Protein AF-A0A7W7Q892-F1 (afdb_monomer_lite)

Structure (mmCIF, N/CA/C/O backbone):
data_AF-A0A7W7Q892-F1
#
_entry.id   AF-A0A7W7Q892-F1
#
loop_
_atom_site.group_PDB
_atom_site.id
_atom_site.type_symbol
_atom_site.label_atom_id
_atom_site.label_alt_id
_atom_site.label_comp_id
_atom_site.label_asym_id
_atom_site.label_entity_id
_atom_site.label_seq_id
_atom_site.pdbx_PDB_ins_code
_atom_site.Cartn_x
_atom_site.Cartn_y
_atom_site.Cartn_z
_atom_site.occupancy
_atom_site.B_iso_or_equiv
_atom_site.auth_seq_id
_atom_site.auth_comp_id
_atom_site.auth_asym_id
_atom_site.auth_atom_id
_atom_site.pdbx_PDB_model_num
ATOM 1 N N . MET A 1 1 ? 15.553 15.406 4.517 1.00 30.88 1 MET A N 1
ATOM 2 C CA . MET A 1 1 ? 14.719 14.789 3.461 1.00 30.88 1 MET A CA 1
ATOM 3 C C . MET A 1 1 ? 14.494 13.340 3.852 1.00 30.88 1 MET A C 1
ATOM 5 O O . MET A 1 1 ? 15.492 12.642 3.990 1.00 30.88 1 MET A O 1
ATOM 9 N N . PRO A 1 2 ? 13.256 12.892 4.115 1.00 36.22 2 PRO A N 1
ATOM 10 C CA . PRO A 1 2 ? 13.011 11.474 4.342 1.00 36.22 2 PRO A CA 1
ATOM 11 C C . PRO A 1 2 ? 13.307 10.698 3.046 1.00 36.22 2 PRO A C 1
ATOM 13 O O . PRO A 1 2 ? 13.111 11.247 1.955 1.00 36.22 2 PRO A O 1
ATOM 16 N N . PRO A 1 3 ? 13.807 9.456 3.134 1.00 41.94 3 PRO A N 1
ATOM 17 C CA . PRO A 1 3 ? 14.044 8.632 1.959 1.00 41.94 3 PRO A CA 1
ATOM 18 C C . PRO A 1 3 ? 12.700 8.375 1.275 1.00 41.94 3 PRO A C 1
ATOM 20 O O . PRO A 1 3 ? 11.791 7.793 1.866 1.00 41.94 3 PRO A O 1
ATOM 23 N N . ARG A 1 4 ? 12.551 8.849 0.035 1.00 47.12 4 ARG A N 1
ATOM 24 C CA . ARG A 1 4 ? 11.367 8.568 -0.779 1.00 47.12 4 ARG A CA 1
ATOM 25 C C . ARG A 1 4 ? 11.420 7.092 -1.168 1.00 47.12 4 ARG A C 1
ATOM 27 O O . ARG A 1 4 ? 12.084 6.729 -2.131 1.00 47.12 4 ARG A O 1
ATOM 34 N N . SER A 1 5 ? 10.777 6.230 -0.385 1.00 54.66 5 SER A N 1
ATOM 35 C CA . SER A 1 5 ? 10.542 4.844 -0.782 1.00 54.66 5 SER A CA 1
ATOM 36 C C . SER A 1 5 ? 9.374 4.819 -1.763 1.00 54.66 5 SER A C 1
ATOM 38 O O . SER A 1 5 ? 8.227 4.575 -1.378 1.00 54.66 5 SER A O 1
ATOM 40 N N . TRP A 1 6 ? 9.659 5.155 -3.017 1.00 49.00 6 TRP A N 1
ATOM 41 C CA . TRP A 1 6 ? 8.714 4.966 -4.109 1.00 49.00 6 TRP A CA 1
ATOM 42 C C . TRP A 1 6 ? 8.278 3.485 -4.136 1.00 49.00 6 TRP A C 1
ATOM 44 O O . TRP A 1 6 ? 9.041 2.603 -3.743 1.00 49.00 6 TRP A O 1
ATOM 54 N N . GLY A 1 7 ? 6.999 3.226 -4.418 1.00 59.31 7 GLY A N 1
ATOM 55 C CA . GLY A 1 7 ? 6.427 1.870 -4.418 1.00 59.31 7 GLY A CA 1
ATOM 56 C C . GLY A 1 7 ? 5.951 1.308 -3.067 1.00 59.31 7 GLY A C 1
ATOM 57 O O . GLY A 1 7 ? 5.389 0.215 -3.041 1.00 59.31 7 GLY A O 1
ATOM 58 N N . LYS A 1 8 ? 6.108 2.025 -1.944 1.00 77.81 8 LYS A N 1
ATOM 59 C CA . LYS A 1 8 ? 5.508 1.624 -0.653 1.00 77.81 8 LYS A CA 1
ATOM 60 C C . LYS A 1 8 ? 4.249 2.430 -0.345 1.00 77.81 8 LYS A C 1
ATOM 62 O O . LYS A 1 8 ? 4.223 3.647 -0.541 1.00 77.81 8 LYS A O 1
ATOM 67 N N . LEU A 1 9 ? 3.228 1.749 0.172 1.00 86.38 9 LEU A N 1
ATOM 68 C CA . LEU A 1 9 ? 2.030 2.389 0.715 1.00 86.38 9 LEU A CA 1
ATOM 69 C C . LEU A 1 9 ? 2.349 3.054 2.059 1.00 86.38 9 LEU A C 1
ATOM 71 O O . LEU A 1 9 ? 3.050 2.465 2.891 1.00 86.38 9 LEU A O 1
ATOM 75 N N . THR A 1 10 ? 1.856 4.274 2.251 1.00 89.25 10 THR A N 1
ATOM 76 C CA . THR A 1 10 ? 1.958 4.994 3.528 1.00 89.25 10 THR A CA 1
ATOM 77 C C . THR A 1 10 ? 0.873 4.523 4.496 1.00 89.25 10 THR A C 1
ATOM 79 O O . THR A 1 10 ? -0.088 3.871 4.092 1.00 89.25 10 THR A O 1
ATOM 82 N N . ASP A 1 11 ? 1.015 4.841 5.786 1.00 89.06 11 ASP A N 1
ATOM 83 C CA . ASP A 1 11 ? -0.064 4.567 6.745 1.00 89.06 11 ASP A CA 1
ATOM 84 C C . ASP A 1 11 ? -1.319 5.362 6.426 1.00 89.06 11 ASP A C 1
ATOM 86 O O . ASP A 1 11 ? -2.406 4.818 6.535 1.00 89.06 11 ASP A O 1
ATOM 90 N N . ASP A 1 12 ? -1.173 6.603 5.967 1.00 89.12 12 ASP A N 1
ATOM 91 C CA . ASP A 1 12 ? -2.312 7.453 5.616 1.00 89.12 12 ASP A CA 1
ATOM 92 C C . ASP A 1 12 ? -3.134 6.847 4.468 1.00 89.12 12 ASP A C 1
ATOM 94 O O . ASP A 1 12 ? -4.355 6.785 4.554 1.00 89.12 12 ASP A O 1
ATOM 98 N N . GLU A 1 13 ? -2.470 6.299 3.445 1.00 91.00 13 GLU A N 1
ATOM 99 C CA . GLU A 1 13 ? -3.134 5.603 2.331 1.00 91.00 13 GLU A CA 1
ATOM 100 C C . GLU A 1 13 ? -3.835 4.316 2.787 1.00 91.00 13 GLU A C 1
ATOM 102 O O . GLU A 1 13 ? -4.897 3.957 2.280 1.00 91.00 13 GLU A O 1
ATOM 107 N N . LEU A 1 14 ? -3.247 3.608 3.756 1.00 89.31 14 LEU A N 1
ATOM 108 C CA . LEU A 1 14 ? -3.855 2.417 4.346 1.00 89.31 14 LEU A CA 1
ATOM 109 C C . LEU A 1 14 ? -5.055 2.765 5.230 1.00 89.31 14 LEU A C 1
ATOM 111 O O . LEU A 1 14 ? -6.037 2.026 5.216 1.00 89.31 14 LEU A O 1
ATOM 115 N N . VAL A 1 15 ? -4.980 3.865 5.983 1.00 90.56 15 VAL A N 1
ATOM 116 C CA . VAL A 1 15 ? -6.087 4.378 6.796 1.00 90.56 15 VAL A CA 1
ATOM 117 C C . VAL A 1 15 ? -7.243 4.764 5.887 1.00 90.56 15 VAL A C 1
ATOM 119 O O . VAL A 1 15 ? -8.336 4.256 6.091 1.00 90.56 15 VAL A O 1
ATOM 122 N N . GLU A 1 16 ? -7.003 5.557 4.841 1.00 89.81 16 GLU A N 1
ATOM 123 C CA . GLU A 1 16 ? -8.044 5.981 3.897 1.00 89.81 16 GLU A CA 1
ATOM 124 C C . GLU A 1 16 ? -8.759 4.782 3.250 1.00 89.81 16 GLU A C 1
ATOM 126 O O . GLU A 1 16 ? -9.991 4.705 3.249 1.00 89.81 16 GLU A O 1
ATOM 131 N N . ALA A 1 17 ? -7.996 3.793 2.771 1.00 89.88 17 ALA A N 1
ATOM 132 C CA . ALA A 1 17 ? -8.569 2.576 2.203 1.00 89.88 17 ALA A CA 1
ATOM 133 C C . ALA A 1 17 ? -9.341 1.748 3.245 1.00 89.88 17 ALA A C 1
ATOM 135 O O . ALA A 1 17 ? -10.381 1.174 2.928 1.00 89.88 17 ALA A O 1
ATOM 136 N N . ALA A 1 18 ? -8.868 1.689 4.493 1.00 87.56 18 ALA A N 1
ATOM 137 C CA . ALA A 1 18 ? -9.573 1.010 5.577 1.00 87.56 18 ALA A CA 1
ATOM 138 C C . ALA A 1 18 ? -10.880 1.722 5.952 1.00 87.56 18 ALA A C 1
ATOM 140 O O . ALA A 1 18 ? -11.891 1.050 6.149 1.00 87.56 18 ALA A O 1
ATOM 141 N N . THR A 1 19 ? -10.887 3.058 5.996 1.00 87.50 19 THR A N 1
ATOM 142 C CA . THR A 1 19 ? -12.092 3.868 6.222 1.00 87.50 19 THR A CA 1
ATOM 143 C C . THR A 1 19 ? -13.134 3.561 5.151 1.00 87.50 19 THR A C 1
ATOM 145 O O . THR A 1 19 ? -14.292 3.283 5.470 1.00 87.50 19 THR A O 1
ATOM 148 N N . ALA A 1 20 ? -12.708 3.514 3.885 1.00 87.56 20 ALA A N 1
ATOM 149 C CA . ALA A 1 20 ? -13.572 3.201 2.751 1.00 87.56 20 ALA A CA 1
ATOM 150 C C . ALA A 1 20 ? -14.167 1.779 2.800 1.00 87.56 20 ALA A C 1
ATOM 152 O O . ALA A 1 20 ? -15.225 1.547 2.224 1.00 87.56 20 ALA A O 1
ATOM 153 N N . LEU A 1 21 ? -13.525 0.831 3.493 1.00 84.44 21 LEU A N 1
ATOM 154 C CA . LEU A 1 21 ? -14.067 -0.519 3.701 1.00 84.44 21 LEU A CA 1
ATOM 155 C C . LEU A 1 21 ? -15.112 -0.592 4.809 1.00 84.44 21 LEU A C 1
ATOM 157 O O . LEU A 1 21 ? -15.910 -1.525 4.831 1.00 84.44 21 LEU A O 1
ATOM 161 N N . THR A 1 22 ? -15.077 0.331 5.767 1.00 79.38 22 THR A N 1
ATOM 162 C CA . THR A 1 22 ? -15.893 0.203 6.977 1.00 79.38 22 THR A CA 1
ATOM 163 C C . THR A 1 22 ? -17.358 0.615 6.813 1.00 79.38 22 THR A C 1
ATOM 165 O O . THR A 1 22 ? -18.095 0.459 7.781 1.00 79.38 22 THR A O 1
ATOM 168 N N . ASP A 1 23 ? -17.800 1.101 5.638 1.00 68.06 23 ASP A N 1
ATOM 169 C CA . ASP A 1 23 ? -19.180 1.553 5.307 1.00 68.06 23 ASP A CA 1
ATOM 170 C C . ASP A 1 23 ? -19.838 2.493 6.347 1.00 68.06 23 ASP A C 1
ATOM 172 O O . ASP A 1 23 ? -21.019 2.837 6.276 1.00 68.06 23 ASP A O 1
ATOM 176 N N . SER A 1 24 ? -19.069 2.940 7.336 1.00 61.88 24 SER A N 1
ATOM 177 C CA . SER A 1 24 ? -19.552 3.587 8.539 1.00 61.88 24 SER A CA 1
ATOM 178 C C . SER A 1 24 ? -19.249 5.065 8.434 1.00 61.88 24 SER A C 1
ATOM 180 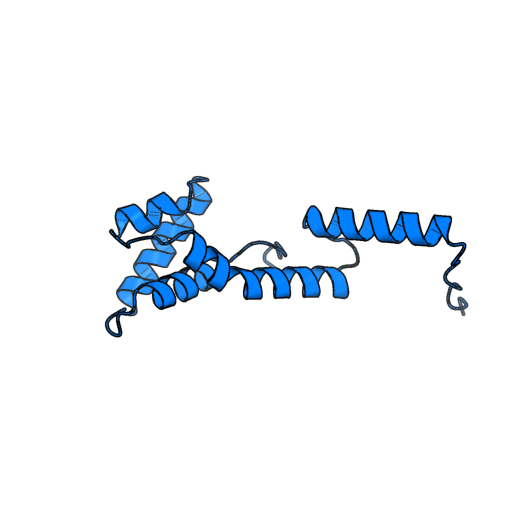O O . SER A 1 24 ? -18.103 5.490 8.521 1.00 61.88 24 SER A O 1
ATOM 182 N N . THR A 1 25 ? -20.298 5.875 8.349 1.00 57.12 25 THR A N 1
ATOM 183 C CA . THR A 1 25 ? -20.217 7.336 8.486 1.00 57.12 25 THR A CA 1
ATOM 184 C C . THR A 1 25 ? -19.784 7.783 9.891 1.00 57.12 25 THR A C 1
ATOM 186 O O . THR A 1 25 ? -19.760 8.979 10.169 1.00 57.12 25 THR A O 1
ATOM 189 N N . ALA A 1 26 ? -19.501 6.843 10.801 1.00 57.56 26 ALA A N 1
ATOM 190 C CA . ALA A 1 26 ? -19.124 7.085 12.188 1.00 57.56 26 ALA A CA 1
ATOM 191 C C . ALA A 1 26 ? -17.633 6.825 12.475 1.00 57.56 26 ALA A C 1
ATOM 193 O O . ALA A 1 26 ? -17.247 6.753 13.644 1.00 57.56 26 ALA A O 1
ATOM 194 N N . THR A 1 27 ? -16.780 6.682 11.453 1.00 72.62 27 THR A N 1
ATOM 195 C CA . THR A 1 27 ? -15.326 6.736 11.655 1.00 72.62 27 THR A CA 1
ATOM 196 C C . THR A 1 27 ? -14.946 8.116 12.182 1.00 72.62 27 THR A C 1
ATOM 198 O O . THR A 1 27 ? -15.092 9.137 11.515 1.00 72.62 27 THR A O 1
ATOM 201 N N . THR A 1 28 ? -14.530 8.146 13.446 1.00 79.69 28 THR A N 1
ATOM 202 C CA . THR A 1 28 ? -14.097 9.367 14.128 1.00 79.69 28 THR A CA 1
ATOM 203 C C . THR A 1 28 ? -12.616 9.609 13.866 1.00 79.69 28 THR A C 1
ATOM 205 O O . THR A 1 28 ? -11.864 8.668 13.633 1.00 79.69 28 THR A O 1
ATOM 208 N N . GLN A 1 29 ? -12.165 10.856 13.996 1.00 84.50 29 GLN A N 1
ATOM 209 C CA . GLN A 1 29 ? -10.738 11.186 13.932 1.00 84.50 29 GLN A CA 1
ATOM 210 C C . GLN A 1 29 ? -9.897 10.326 14.901 1.00 84.50 29 GLN A C 1
ATOM 212 O O . GLN A 1 29 ? -8.818 9.861 14.552 1.00 84.50 29 GLN A O 1
ATOM 217 N N . MET A 1 30 ? -10.435 10.031 16.089 1.00 86.25 30 MET A N 1
ATOM 218 C CA . MET A 1 30 ? -9.795 9.153 17.073 1.00 86.25 30 MET A CA 1
ATOM 219 C C . MET A 1 30 ? -9.590 7.721 16.549 1.00 86.25 30 MET A C 1
ATOM 221 O O . MET A 1 30 ? -8.585 7.090 16.862 1.00 86.25 30 MET A O 1
ATOM 225 N N . TRP A 1 31 ? -10.519 7.207 15.737 1.00 87.69 31 TRP A N 1
ATOM 226 C CA . TRP A 1 31 ? -10.385 5.892 15.105 1.00 87.69 31 TRP A CA 1
ATOM 227 C C . TRP A 1 31 ? -9.268 5.883 14.051 1.00 87.69 31 TRP A C 1
ATOM 229 O O . TRP A 1 31 ? -8.481 4.938 14.008 1.00 87.69 31 TRP A O 1
ATOM 239 N N . GLU A 1 32 ? -9.154 6.940 13.241 1.00 90.50 32 GLU A N 1
ATOM 240 C CA . GLU A 1 32 ? -8.095 7.059 12.227 1.00 90.50 32 GLU A CA 1
ATOM 241 C C . GLU A 1 32 ? -6.707 7.163 12.869 1.00 90.50 32 GLU A C 1
ATOM 243 O O . GLU A 1 32 ? -5.758 6.520 12.417 1.00 90.50 32 GLU A O 1
ATOM 248 N N . GLU A 1 33 ? -6.592 7.942 13.947 1.00 91.19 33 GLU A N 1
ATOM 249 C CA . GLU A 1 33 ? -5.362 8.082 14.730 1.00 91.19 33 GLU A CA 1
ATOM 250 C C . GLU A 1 33 ? -4.956 6.754 15.383 1.00 91.19 33 GLU A C 1
ATOM 252 O O . GLU A 1 33 ? -3.789 6.358 15.306 1.00 91.19 33 GLU A O 1
ATOM 257 N N . GLU A 1 34 ? -5.913 6.021 15.962 1.00 92.06 34 GLU A N 1
ATOM 258 C CA . GLU A 1 34 ? -5.657 4.698 16.534 1.00 92.06 34 GLU A CA 1
ATOM 259 C C . GLU A 1 34 ? -5.182 3.698 15.466 1.00 92.06 34 GLU A C 1
ATOM 261 O O . GLU A 1 34 ? -4.210 2.966 15.686 1.00 92.06 34 GLU A O 1
ATOM 266 N N . LEU A 1 35 ? -5.831 3.666 14.297 1.00 91.25 35 LEU A N 1
ATOM 267 C CA . LEU A 1 35 ? -5.426 2.788 13.200 1.00 91.25 35 LEU A CA 1
ATOM 268 C C . LEU A 1 35 ? -4.019 3.131 12.706 1.00 91.25 35 LEU A C 1
ATOM 270 O O . LEU A 1 35 ? -3.200 2.231 12.508 1.00 91.25 35 LEU A O 1
ATOM 274 N N . ARG A 1 36 ? -3.713 4.423 12.562 1.00 93.12 36 ARG A N 1
ATOM 275 C CA . ARG A 1 36 ? -2.394 4.903 12.142 1.00 93.12 36 ARG A CA 1
ATOM 276 C C . ARG A 1 36 ? -1.294 4.476 13.112 1.00 93.12 36 ARG A C 1
ATOM 278 O O . ARG A 1 36 ? -0.258 3.978 12.669 1.00 93.12 36 ARG A O 1
ATOM 285 N N . ASP A 1 37 ? -1.520 4.606 14.419 1.00 93.25 37 ASP A N 1
ATOM 286 C CA . ASP A 1 37 ? -0.571 4.169 15.452 1.00 93.25 37 ASP A CA 1
ATOM 287 C C . ASP A 1 37 ? -0.319 2.653 15.384 1.00 93.25 37 ASP A C 1
ATOM 289 O O . ASP A 1 37 ? 0.829 2.199 15.389 1.00 93.25 37 ASP A O 1
ATOM 293 N N . LYS A 1 38 ? -1.376 1.847 15.229 1.00 91.62 38 LYS A N 1
ATOM 294 C CA . LYS A 1 38 ? -1.234 0.387 15.102 1.00 91.62 38 LYS A CA 1
ATOM 295 C C . LYS A 1 38 ? -0.527 -0.024 13.811 1.00 91.62 38 LYS A C 1
ATOM 297 O O . LYS A 1 38 ? 0.281 -0.952 13.843 1.00 91.62 38 LYS A O 1
ATOM 302 N N . LEU A 1 39 ? -0.801 0.643 12.688 1.00 91.00 39 LEU A N 1
ATOM 303 C CA . LEU A 1 39 ? -0.115 0.401 11.414 1.00 91.00 39 LEU A CA 1
ATOM 304 C C . LEU A 1 39 ? 1.372 0.760 11.499 1.00 91.00 39 LEU A C 1
ATOM 306 O O . LEU A 1 39 ? 2.216 -0.037 11.083 1.00 91.00 39 LEU A O 1
ATOM 310 N N . THR A 1 40 ? 1.691 1.898 12.120 1.00 91.50 40 THR A N 1
ATOM 311 C CA . THR A 1 40 ? 3.073 2.338 12.361 1.00 91.50 40 THR A CA 1
ATOM 312 C C . THR A 1 40 ? 3.832 1.284 13.167 1.00 91.50 40 THR A C 1
ATOM 314 O O . THR A 1 40 ? 4.854 0.767 12.711 1.00 91.50 40 THR A O 1
ATOM 317 N N . LYS A 1 41 ? 3.274 0.865 14.311 1.00 90.25 41 LYS A N 1
ATOM 318 C CA . LYS A 1 41 ? 3.859 -0.177 15.170 1.00 90.25 41 LYS A CA 1
ATOM 319 C C . LYS A 1 41 ? 4.011 -1.509 14.445 1.00 90.25 41 LYS A C 1
ATOM 321 O O . LYS A 1 41 ? 5.042 -2.166 14.577 1.00 90.25 41 LYS A O 1
ATOM 326 N N . ALA A 1 42 ? 3.008 -1.918 13.667 1.00 89.94 42 ALA A N 1
ATOM 327 C CA . ALA A 1 42 ? 3.082 -3.143 12.879 1.00 89.94 42 ALA A CA 1
ATOM 328 C C . ALA A 1 42 ? 4.222 -3.082 11.851 1.00 89.94 42 ALA A C 1
ATOM 330 O O . ALA A 1 42 ? 4.943 -4.066 11.695 1.00 89.94 42 ALA A O 1
ATOM 331 N N . ARG A 1 43 ? 4.441 -1.931 11.200 1.00 88.50 43 ARG A N 1
ATOM 332 C CA . ARG A 1 43 ? 5.550 -1.751 10.255 1.00 88.50 43 ARG A CA 1
ATOM 333 C C . ARG A 1 43 ? 6.911 -1.820 10.946 1.00 88.50 43 ARG A C 1
ATOM 335 O O . ARG A 1 43 ? 7.800 -2.491 10.425 1.00 88.50 43 ARG A O 1
ATOM 342 N N . GLU A 1 44 ? 7.064 -1.175 12.101 1.00 89.88 44 GLU A N 1
ATOM 343 C CA . GLU A 1 44 ? 8.302 -1.204 12.897 1.00 89.88 44 GLU A CA 1
ATOM 344 C C . GLU A 1 44 ? 8.689 -2.625 13.329 1.00 89.88 44 GLU A C 1
ATOM 346 O O . GLU A 1 44 ? 9.868 -2.965 13.362 1.00 89.88 44 GLU A O 1
ATOM 351 N N . HIS A 1 45 ? 7.694 -3.474 13.595 1.00 89.44 45 HIS A N 1
ATOM 352 C CA . HIS A 1 45 ? 7.889 -4.864 14.015 1.00 89.44 45 HIS A CA 1
ATOM 353 C C . HIS A 1 45 ? 7.782 -5.875 12.859 1.00 89.44 45 HIS A C 1
ATOM 355 O O . HIS A 1 45 ? 7.746 -7.082 13.098 1.00 89.44 45 HIS A O 1
ATOM 361 N N . HIS A 1 46 ? 7.719 -5.407 11.606 1.00 86.81 46 HIS A N 1
ATOM 362 C CA . HIS A 1 46 ? 7.570 -6.244 10.408 1.00 86.81 46 HIS A CA 1
ATOM 363 C C . HIS A 1 46 ? 6.374 -7.218 10.458 1.00 86.81 46 HIS A C 1
ATOM 365 O O . HIS A 1 46 ? 6.436 -8.339 9.950 1.00 86.81 46 HIS A O 1
ATOM 371 N N . HIS A 1 47 ? 5.271 -6.801 11.076 1.00 87.69 47 HIS A N 1
ATOM 372 C CA . HIS A 1 47 ? 4.041 -7.580 11.163 1.00 87.69 47 HIS A CA 1
ATOM 373 C C . HIS A 1 47 ? 3.144 -7.412 9.927 1.00 87.69 47 HIS A C 1
ATOM 375 O O . HIS A 1 47 ? 3.143 -6.373 9.267 1.00 87.69 47 HIS A O 1
ATOM 381 N N . ASP A 1 48 ? 2.342 -8.443 9.629 1.00 86.38 48 ASP A N 1
ATOM 382 C CA . ASP A 1 48 ? 1.316 -8.384 8.578 1.00 86.38 48 ASP A CA 1
ATOM 383 C C . ASP A 1 48 ? 0.208 -7.396 8.964 1.00 86.38 48 ASP A C 1
ATOM 385 O O . ASP A 1 48 ? -0.182 -7.289 10.130 1.00 86.38 48 ASP A O 1
ATOM 389 N N . ILE A 1 49 ? -0.368 -6.745 7.955 1.00 83.31 49 ILE A N 1
ATOM 390 C CA . ILE A 1 49 ? -1.479 -5.803 8.102 1.00 83.31 49 ILE A CA 1
ATOM 391 C C . ILE A 1 49 ? -2.721 -6.418 8.777 1.00 83.31 49 ILE A C 1
ATOM 393 O O . ILE A 1 49 ? -3.519 -5.703 9.366 1.00 83.31 49 ILE A O 1
ATOM 397 N N . LYS A 1 50 ? -2.883 -7.746 8.796 1.00 86.06 50 LYS A N 1
ATOM 398 C CA . LYS A 1 50 ? -3.939 -8.417 9.576 1.00 86.06 50 LYS A CA 1
ATOM 399 C C . LYS A 1 50 ? -3.875 -8.116 11.074 1.00 86.06 50 LYS A C 1
ATOM 401 O O . LYS A 1 50 ? -4.915 -8.126 11.724 1.00 86.06 50 LYS A O 1
ATOM 406 N N . ILE A 1 51 ? -2.683 -7.890 11.628 1.00 89.25 51 ILE A N 1
ATOM 407 C CA . ILE A 1 51 ? -2.496 -7.657 13.065 1.00 89.25 51 ILE A CA 1
ATOM 408 C C . ILE A 1 51 ? -3.196 -6.368 13.529 1.00 89.25 51 ILE A C 1
ATOM 410 O O . ILE A 1 51 ? -4.073 -6.476 14.389 1.00 89.25 51 ILE A O 1
ATOM 414 N N . PRO A 1 52 ? -2.892 -5.176 12.976 1.00 88.31 52 PRO A N 1
ATOM 415 C CA . PRO A 1 52 ? -3.534 -3.932 13.403 1.00 88.31 52 PRO A CA 1
ATOM 416 C C . PRO A 1 52 ? -5.058 -3.961 13.222 1.00 88.31 52 PRO A C 1
ATOM 418 O O . PRO A 1 52 ? -5.798 -3.570 14.123 1.00 88.31 52 PRO A O 1
ATOM 421 N N . PHE A 1 53 ? -5.551 -4.527 12.120 1.00 86.94 53 PHE A N 1
ATOM 422 C CA . PHE A 1 53 ? -6.991 -4.649 11.880 1.00 86.94 53 PHE A CA 1
ATOM 423 C C . PHE A 1 53 ? -7.669 -5.638 12.837 1.00 86.94 53 PHE A C 1
ATOM 425 O O . PHE A 1 53 ? -8.754 -5.360 13.344 1.00 86.94 53 PHE A O 1
ATOM 432 N N . GLY A 1 54 ? -7.020 -6.766 13.146 1.00 86.94 54 GLY A N 1
ATOM 433 C CA . GLY A 1 54 ? -7.506 -7.721 14.142 1.00 86.94 54 GLY A CA 1
ATOM 434 C C . GLY A 1 54 ? -7.582 -7.113 15.545 1.00 86.94 54 GLY A C 1
ATOM 435 O O . GLY A 1 54 ? -8.559 -7.336 16.258 1.00 86.94 54 GLY A O 1
ATOM 436 N N . GLN A 1 55 ? -6.605 -6.282 15.920 1.00 88.56 55 GLN A N 1
ATOM 437 C CA . GLN A 1 55 ? -6.613 -5.540 17.186 1.00 88.56 55 GLN A CA 1
ATOM 438 C C . GLN A 1 55 ? -7.778 -4.545 17.280 1.00 88.56 55 GLN A C 1
ATOM 440 O O . GLN A 1 55 ? -8.306 -4.339 18.369 1.00 88.56 55 GLN A O 1
ATOM 445 N N . MET A 1 56 ? -8.188 -3.954 16.155 1.00 86.94 56 MET A N 1
ATOM 446 C CA . MET A 1 56 ? -9.331 -3.034 16.075 1.00 86.94 56 MET A CA 1
ATOM 447 C C . MET A 1 56 ? -10.663 -3.731 15.787 1.00 86.94 56 MET A C 1
ATOM 449 O O . MET A 1 56 ? -11.691 -3.066 15.696 1.00 86.94 56 MET A O 1
ATOM 453 N N . ARG A 1 57 ? -10.662 -5.065 15.640 1.00 85.12 57 ARG A N 1
ATOM 454 C CA . ARG A 1 57 ? -11.833 -5.860 15.232 1.00 85.12 57 ARG A CA 1
ATOM 455 C C . ARG A 1 57 ? -12.459 -5.371 13.917 1.00 85.12 57 ARG A C 1
ATOM 457 O O . ARG A 1 57 ? -13.664 -5.506 13.724 1.00 85.12 57 ARG A O 1
ATOM 464 N N . ILE A 1 58 ? -11.643 -4.825 13.015 1.00 81.06 58 ILE A N 1
ATOM 465 C CA . ILE A 1 58 ? -12.088 -4.403 11.686 1.00 81.06 58 ILE A CA 1
ATOM 466 C C . ILE A 1 58 ? -12.170 -5.658 10.805 1.00 81.06 58 ILE A C 1
ATOM 468 O O . ILE A 1 58 ? -11.152 -6.342 10.636 1.00 81.06 58 ILE A O 1
ATOM 472 N N . PRO A 1 59 ? -13.341 -5.995 10.239 1.00 81.06 59 PRO A N 1
ATOM 473 C CA . PRO A 1 59 ? -13.431 -7.073 9.265 1.00 81.06 59 PRO A CA 1
ATOM 474 C C . PRO A 1 59 ? -12.638 -6.681 8.013 1.00 81.06 59 PRO A C 1
ATOM 476 O O . PRO A 1 59 ? -12.944 -5.686 7.363 1.00 81.06 59 PRO A O 1
ATOM 479 N N . ILE A 1 60 ? -11.597 -7.448 7.679 1.00 80.00 60 ILE A N 1
ATOM 480 C CA . ILE A 1 60 ? -10.833 -7.227 6.446 1.00 80.00 60 ILE A CA 1
ATOM 481 C C . ILE A 1 60 ? -11.387 -8.102 5.328 1.00 80.00 60 ILE A C 1
ATOM 483 O O . ILE A 1 60 ? -11.223 -9.325 5.352 1.00 80.00 60 ILE A O 1
ATOM 487 N N . ASP A 1 61 ? -11.880 -7.451 4.282 1.00 86.62 61 ASP A N 1
ATOM 488 C CA . ASP A 1 61 ? -11.916 -8.015 2.937 1.00 86.62 61 ASP A CA 1
ATOM 489 C C . ASP A 1 61 ? -10.584 -7.694 2.232 1.00 86.62 61 ASP A C 1
ATOM 491 O O . ASP A 1 61 ? -10.350 -6.578 1.765 1.00 86.62 61 ASP A O 1
ATOM 495 N N . LYS A 1 62 ? -9.655 -8.662 2.223 1.00 83.50 62 LYS A N 1
ATOM 496 C CA . LYS A 1 62 ? -8.311 -8.477 1.643 1.00 83.50 62 LYS A CA 1
ATOM 497 C C . LYS A 1 62 ? -8.363 -8.176 0.139 1.00 83.50 62 LYS A C 1
ATOM 499 O O . LYS A 1 62 ? -7.649 -7.262 -0.274 1.00 83.50 62 LYS A O 1
ATOM 504 N N . PRO A 1 63 ? -9.146 -8.911 -0.674 1.00 90.25 63 PRO A N 1
ATOM 505 C CA . PRO A 1 63 ? -9.372 -8.557 -2.072 1.00 90.25 63 PRO A CA 1
ATOM 506 C C . PRO A 1 63 ? -9.838 -7.113 -2.251 1.00 90.25 63 PRO A C 1
ATOM 508 O O . PRO A 1 63 ? -9.205 -6.362 -2.990 1.00 90.25 63 PRO A O 1
ATOM 511 N N . ARG A 1 64 ? -10.869 -6.689 -1.515 1.00 89.06 64 ARG A N 1
ATOM 512 C CA . ARG A 1 64 ? -11.404 -5.333 -1.654 1.00 89.06 64 ARG A CA 1
ATOM 513 C C . ARG A 1 64 ? -10.411 -4.259 -1.209 1.00 89.06 64 ARG A C 1
ATOM 515 O O . ARG A 1 64 ? -10.283 -3.230 -1.864 1.00 89.06 64 ARG A O 1
ATOM 522 N N . LEU A 1 65 ? -9.659 -4.515 -0.138 1.00 89.06 65 LEU A N 1
ATOM 523 C CA . LEU A 1 65 ? -8.571 -3.639 0.301 1.00 89.06 65 LEU A CA 1
ATOM 524 C C . LEU A 1 65 ? -7.505 -3.477 -0.794 1.00 89.06 65 LEU A C 1
ATOM 526 O O . LEU A 1 65 ? -7.040 -2.370 -1.049 1.00 89.06 65 LEU A O 1
ATOM 530 N N . ALA A 1 66 ? -7.126 -4.571 -1.459 1.00 89.38 66 ALA A N 1
ATOM 531 C CA . ALA A 1 66 ? -6.160 -4.526 -2.550 1.00 89.38 66 ALA A CA 1
ATOM 532 C C . ALA A 1 66 ? -6.690 -3.733 -3.755 1.00 89.38 66 ALA A C 1
ATOM 534 O O . ALA A 1 66 ? -5.936 -2.957 -4.335 1.00 89.38 66 ALA A O 1
ATOM 535 N N . GLU A 1 67 ? -7.974 -3.870 -4.099 1.00 93.62 67 GLU A N 1
ATOM 536 C CA . GLU A 1 67 ? -8.617 -3.073 -5.154 1.00 93.62 67 GLU A CA 1
ATOM 537 C C . GLU A 1 67 ? -8.577 -1.5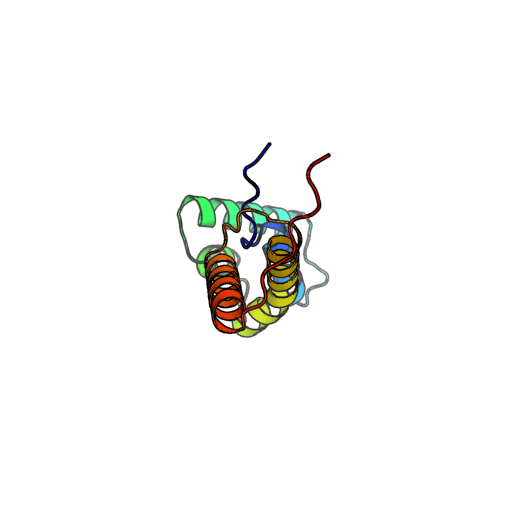69 -4.857 1.00 93.62 67 GLU A C 1
ATOM 539 O O . GLU A 1 67 ? -8.318 -0.779 -5.761 1.00 93.62 67 GLU A O 1
ATOM 544 N N . LEU A 1 68 ? -8.790 -1.173 -3.598 1.00 91.19 68 LEU A N 1
ATOM 545 C CA . LEU A 1 68 ? -8.735 0.230 -3.174 1.00 91.19 68 LEU A CA 1
ATOM 546 C C . LEU A 1 68 ? -7.309 0.797 -3.203 1.00 91.19 68 LEU A C 1
ATOM 548 O O . LEU A 1 68 ? -7.104 1.947 -3.579 1.00 91.19 68 LEU A O 1
ATOM 552 N N . LEU A 1 69 ? -6.316 -0.012 -2.833 1.00 91.31 69 LEU A N 1
ATOM 553 C CA . LEU A 1 69 ? -4.912 0.409 -2.778 1.00 91.31 69 LEU A CA 1
ATOM 554 C C . LEU A 1 69 ? -4.214 0.355 -4.141 1.00 91.31 69 LEU A C 1
ATOM 556 O O . LEU A 1 69 ? -3.200 1.026 -4.350 1.00 91.31 69 LEU A O 1
ATOM 560 N N . TRP A 1 70 ? -4.735 -0.445 -5.073 1.00 92.44 70 TRP A N 1
ATOM 561 C CA . TRP A 1 70 ? -4.117 -0.667 -6.375 1.00 92.44 70 TRP A CA 1
ATOM 562 C C . TRP A 1 70 ? -3.913 0.621 -7.191 1.00 92.44 70 TRP A C 1
ATOM 564 O O . TRP A 1 70 ? -2.792 0.827 -7.656 1.00 92.44 70 TRP A O 1
ATOM 574 N N . PRO A 1 71 ? -4.901 1.527 -7.338 1.00 93.31 71 PRO A N 1
ATOM 575 C CA . PRO A 1 71 ? -4.713 2.775 -8.078 1.00 93.31 71 PRO A CA 1
ATOM 576 C C . PRO A 1 71 ? -3.602 3.660 -7.500 1.00 93.31 71 PRO A C 1
ATOM 578 O O . PRO A 1 71 ? -2.829 4.257 -8.253 1.00 93.31 71 PRO A O 1
ATOM 581 N N . VAL A 1 72 ? -3.485 3.712 -6.170 1.00 91.56 72 VAL A N 1
ATOM 582 C CA . VAL A 1 72 ? -2.450 4.488 -5.469 1.00 91.56 72 VAL A CA 1
ATOM 583 C C . VAL A 1 72 ? -1.071 3.896 -5.742 1.00 91.56 72 VAL A C 1
ATOM 585 O O . VAL A 1 72 ? -0.142 4.613 -6.123 1.00 91.56 72 VAL A O 1
ATOM 588 N N . LEU A 1 73 ? -0.941 2.572 -5.610 1.00 90.06 73 LEU A N 1
ATOM 589 C CA . LEU A 1 73 ? 0.301 1.870 -5.910 1.00 90.06 73 LEU A CA 1
ATOM 590 C C . LEU A 1 73 ? 0.696 2.045 -7.381 1.00 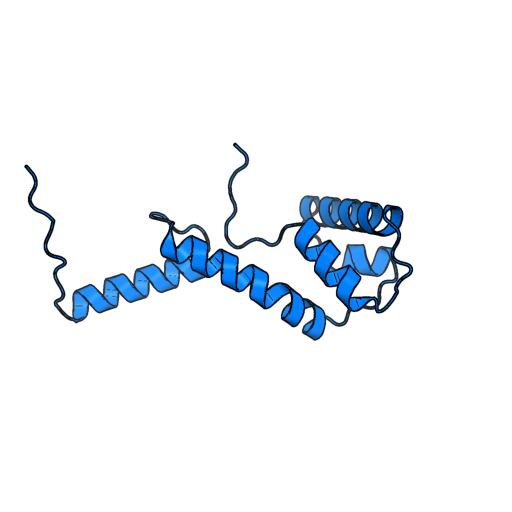90.06 73 LEU A C 1
ATOM 592 O O . LEU A 1 73 ? 1.844 2.371 -7.668 1.00 90.06 73 LEU A O 1
ATOM 596 N N . LEU A 1 74 ? -0.253 1.882 -8.304 1.00 90.81 74 LEU A N 1
ATOM 597 C CA . LEU A 1 74 ? -0.019 2.039 -9.735 1.00 90.81 74 LEU A CA 1
ATOM 598 C C . LEU A 1 74 ? 0.457 3.454 -10.070 1.00 90.81 74 LEU A C 1
ATOM 600 O O . LEU A 1 74 ? 1.442 3.600 -10.787 1.00 90.81 74 LEU A O 1
ATOM 604 N N . THR A 1 75 ? -0.184 4.478 -9.504 1.00 90.31 75 THR A N 1
ATOM 605 C CA . THR A 1 75 ? 0.217 5.877 -9.701 1.00 90.31 75 THR A CA 1
ATOM 606 C C . THR A 1 75 ? 1.656 6.092 -9.240 1.00 90.31 75 THR A C 1
ATOM 608 O O . THR A 1 75 ? 2.471 6.617 -9.990 1.00 90.31 75 THR A O 1
ATOM 611 N N . LYS A 1 76 ? 2.017 5.602 -8.046 1.00 89.12 76 LYS A N 1
ATOM 612 C CA . LYS A 1 76 ? 3.392 5.695 -7.529 1.00 89.12 76 LYS A CA 1
ATOM 613 C C . LYS A 1 76 ? 4.412 5.004 -8.429 1.00 89.12 76 LYS A C 1
ATOM 615 O O . LYS A 1 76 ? 5.493 5.544 -8.642 1.00 89.12 76 LYS A O 1
ATOM 620 N N . LEU A 1 77 ? 4.073 3.823 -8.939 1.00 89.25 77 LEU A N 1
ATOM 621 C CA . LEU A 1 77 ? 4.925 3.056 -9.847 1.00 89.25 77 LEU A CA 1
ATOM 622 C C . LEU A 1 77 ? 5.099 3.763 -11.196 1.00 89.25 77 LEU A C 1
ATOM 624 O O . LEU A 1 77 ? 6.208 3.813 -11.720 1.00 89.25 77 LEU A O 1
ATOM 628 N N . GLN A 1 78 ? 4.030 4.346 -11.740 1.00 88.56 78 GLN A N 1
ATOM 629 C CA . GLN A 1 78 ? 4.072 5.130 -12.975 1.00 88.56 78 GLN A CA 1
ATOM 630 C C . GLN A 1 78 ? 4.901 6.404 -12.807 1.00 88.56 78 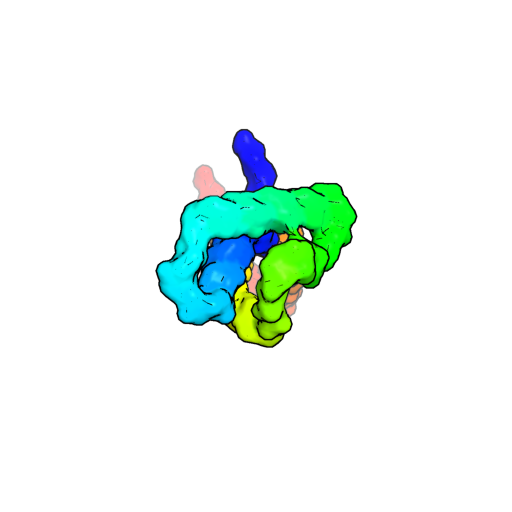GLN A C 1
ATOM 632 O O . GLN A 1 78 ? 5.715 6.715 -13.673 1.00 88.56 78 GLN A O 1
ATOM 637 N N . THR A 1 79 ? 4.743 7.109 -11.684 1.00 88.38 79 THR A N 1
ATOM 638 C CA . THR A 1 79 ? 5.569 8.272 -11.341 1.00 88.38 79 THR A CA 1
ATOM 639 C C . THR A 1 79 ? 7.038 7.882 -11.217 1.00 88.38 79 THR A C 1
ATOM 641 O O . THR A 1 79 ? 7.889 8.530 -11.817 1.00 88.38 79 THR A O 1
ATOM 644 N N . GLU A 1 80 ? 7.353 6.798 -10.501 1.00 87.50 80 GLU A N 1
ATOM 645 C CA . GLU A 1 80 ? 8.732 6.313 -10.393 1.00 87.50 80 GLU A CA 1
ATOM 646 C C . GLU A 1 80 ? 9.312 5.967 -11.766 1.00 87.50 80 GLU A C 1
ATOM 648 O O . GLU A 1 80 ? 10.437 6.355 -12.063 1.00 87.50 80 GLU A O 1
ATOM 653 N N . PHE A 1 81 ? 8.544 5.291 -12.618 1.00 86.19 81 PHE A N 1
ATOM 654 C CA . PHE A 1 81 ? 8.979 4.943 -13.966 1.00 86.19 81 PHE A CA 1
ATOM 655 C C . PHE A 1 81 ? 9.210 6.175 -14.858 1.00 86.19 81 PHE A C 1
ATOM 657 O O . PHE A 1 81 ? 10.157 6.195 -15.637 1.00 86.19 81 PHE A O 1
ATOM 664 N N . ALA A 1 82 ? 8.373 7.209 -14.744 1.00 85.69 82 ALA A N 1
ATOM 665 C CA . ALA A 1 82 ? 8.482 8.417 -15.561 1.00 85.69 82 ALA A CA 1
ATOM 666 C C . ALA A 1 82 ? 9.590 9.374 -15.090 1.00 85.69 82 ALA A C 1
ATOM 668 O O . ALA A 1 82 ? 10.232 10.031 -15.909 1.00 85.69 82 ALA A O 1
ATOM 669 N N . GLU A 1 83 ? 9.800 9.486 -13.776 1.00 84.50 83 GLU A N 1
ATOM 670 C CA . GLU A 1 83 ? 10.656 10.520 -13.184 1.00 84.50 83 GLU A CA 1
ATOM 671 C C . GLU A 1 83 ? 12.014 9.993 -12.711 1.00 84.50 83 GLU A C 1
ATOM 673 O O . GLU A 1 83 ? 12.981 10.758 -12.615 1.00 84.50 83 GLU A O 1
ATOM 678 N N . SER A 1 84 ? 12.115 8.702 -12.380 1.00 75.75 84 SER A N 1
ATOM 679 C CA . SER A 1 84 ? 13.319 8.171 -11.751 1.00 75.75 84 SER A CA 1
ATOM 680 C C . SER A 1 84 ? 14.366 7.765 -12.777 1.00 75.75 84 SER A C 1
ATOM 682 O O . SER A 1 84 ? 14.193 6.829 -13.550 1.00 75.75 84 SER A O 1
ATOM 684 N N . ARG A 1 85 ? 15.535 8.408 -12.702 1.00 75.19 85 ARG A N 1
ATOM 685 C CA . ARG A 1 85 ? 16.741 7.946 -13.412 1.00 75.19 85 ARG A 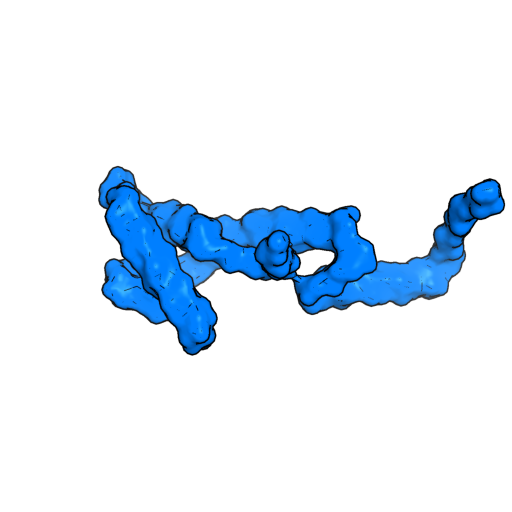CA 1
ATOM 686 C C . ARG A 1 85 ? 17.307 6.650 -12.826 1.00 75.19 85 ARG A C 1
ATOM 688 O O . ARG A 1 85 ? 18.095 5.976 -13.482 1.00 75.19 85 ARG A O 1
ATOM 695 N N . THR A 1 86 ? 16.957 6.338 -11.579 1.00 79.69 86 THR A N 1
ATOM 696 C CA . THR A 1 86 ? 17.438 5.170 -10.835 1.00 79.69 86 THR A CA 1
ATOM 697 C C . THR A 1 86 ? 16.263 4.548 -10.087 1.00 79.69 86 THR A C 1
ATOM 699 O O . THR A 1 86 ? 16.007 4.921 -8.935 1.00 79.69 86 THR A O 1
ATOM 702 N N . PRO A 1 87 ? 15.494 3.658 -10.731 1.00 81.56 87 PRO A N 1
ATOM 703 C CA . PRO A 1 87 ? 14.380 2.997 -10.072 1.00 81.56 87 PRO A CA 1
ATOM 704 C C . PRO A 1 87 ? 14.864 2.168 -8.881 1.00 81.56 87 PRO A C 1
ATOM 706 O O . PRO A 1 87 ? 15.924 1.547 -8.908 1.00 81.56 87 PRO A O 1
ATOM 709 N N . THR A 1 88 ? 14.078 2.202 -7.814 1.00 84.06 88 THR A N 1
ATOM 710 C CA . THR A 1 88 ? 14.339 1.520 -6.541 1.00 84.06 88 THR A CA 1
ATOM 711 C C . THR A 1 88 ? 13.364 0.386 -6.289 1.00 84.06 88 THR A C 1
ATOM 713 O O . THR A 1 88 ? 13.679 -0.547 -5.549 1.00 84.06 88 THR A O 1
ATOM 716 N N . THR A 1 89 ? 12.186 0.438 -6.909 1.00 86.06 89 THR A N 1
ATOM 717 C CA . THR A 1 89 ? 11.215 -0.640 -6.817 1.00 86.06 89 THR A CA 1
ATOM 718 C C . THR A 1 89 ? 11.620 -1.784 -7.754 1.00 86.06 89 THR A C 1
ATOM 720 O O . THR A 1 89 ? 11.734 -1.556 -8.961 1.00 86.06 89 THR A O 1
ATOM 723 N N . PRO A 1 90 ? 11.761 -3.035 -7.260 1.00 86.88 90 PRO A N 1
ATOM 724 C CA . PRO A 1 90 ? 12.247 -4.161 -8.063 1.00 86.88 90 PRO A CA 1
ATOM 725 C C . PRO A 1 90 ? 11.478 -4.403 -9.365 1.00 86.88 90 PRO A C 1
ATOM 727 O O . PRO A 1 90 ? 12.077 -4.733 -10.383 1.00 86.88 90 PRO A O 1
ATOM 730 N N . VAL A 1 91 ? 10.153 -4.211 -9.359 1.00 86.00 91 VAL A N 1
ATOM 731 C CA . VAL A 1 91 ? 9.344 -4.384 -10.576 1.00 86.00 91 VAL A CA 1
ATOM 732 C C . VAL A 1 91 ? 9.656 -3.318 -11.629 1.00 86.00 91 VAL A C 1
ATOM 734 O O . VAL A 1 91 ? 9.709 -3.636 -12.811 1.00 86.00 91 VAL A O 1
ATOM 737 N N . ILE A 1 92 ? 9.924 -2.076 -11.215 1.00 88.25 92 ILE A N 1
ATOM 738 C CA . ILE A 1 92 ? 10.308 -0.998 -12.133 1.00 88.25 92 ILE A CA 1
ATOM 739 C C . ILE A 1 92 ? 11.717 -1.237 -12.672 1.00 88.25 92 ILE A C 1
ATOM 741 O O . ILE A 1 92 ? 11.938 -1.062 -13.864 1.00 88.25 92 ILE A O 1
ATOM 745 N N . MET A 1 93 ? 12.642 -1.704 -11.827 1.00 89.31 93 MET A N 1
ATOM 746 C CA . MET A 1 93 ? 13.985 -2.098 -12.269 1.00 89.31 93 MET A CA 1
ATOM 747 C C . MET A 1 93 ? 13.919 -3.181 -13.353 1.00 89.31 93 MET A C 1
ATOM 749 O O . MET A 1 93 ? 14.562 -3.050 -14.387 1.00 89.31 93 MET A O 1
ATOM 753 N N . LEU A 1 94 ? 13.077 -4.202 -13.162 1.00 89.00 94 LEU A N 1
ATOM 754 C CA . LEU A 1 94 ? 12.879 -5.258 -14.156 1.00 89.00 94 LEU A CA 1
ATOM 755 C C . LEU A 1 94 ? 12.308 -4.717 -15.477 1.00 89.00 94 LEU A C 1
ATOM 757 O O . LEU A 1 94 ? 12.747 -5.129 -16.548 1.00 89.00 94 LEU A O 1
ATOM 761 N N . ILE A 1 95 ? 11.329 -3.809 -15.415 1.00 88.12 95 ILE A N 1
ATOM 762 C CA . ILE A 1 95 ? 10.755 -3.179 -16.614 1.00 88.12 95 ILE A CA 1
ATOM 763 C C . ILE A 1 95 ? 11.829 -2.377 -17.360 1.00 88.12 95 ILE A C 1
ATOM 765 O O . ILE A 1 95 ? 11.943 -2.507 -18.578 1.00 88.12 95 ILE A O 1
ATOM 769 N N . ASP A 1 96 ? 12.630 -1.588 -16.643 1.00 88.19 96 ASP A N 1
ATOM 770 C CA . ASP A 1 96 ? 13.722 -0.805 -17.225 1.00 88.19 96 ASP A CA 1
ATOM 771 C C . ASP A 1 96 ? 14.778 -1.705 -17.892 1.00 88.19 96 ASP A C 1
ATOM 773 O O . ASP A 1 96 ? 15.169 -1.459 -19.035 1.00 88.19 96 ASP A O 1
ATOM 777 N N . ASP A 1 97 ? 15.163 -2.810 -17.247 1.00 89.00 97 ASP A N 1
ATOM 778 C CA . ASP A 1 97 ? 16.084 -3.799 -17.819 1.00 89.00 97 ASP A CA 1
ATOM 779 C C . ASP A 1 97 ? 15.535 -4.419 -19.113 1.00 89.00 97 ASP A C 1
ATOM 781 O O . ASP A 1 97 ? 16.248 -4.513 -20.117 1.00 89.00 97 ASP A O 1
ATOM 785 N N . ILE A 1 98 ? 14.253 -4.797 -19.132 1.00 90.12 98 ILE A N 1
ATOM 786 C CA . ILE A 1 98 ? 13.594 -5.346 -20.327 1.00 90.12 98 ILE A CA 1
ATOM 787 C C . ILE A 1 98 ? 13.593 -4.318 -21.464 1.00 90.12 98 ILE A C 1
ATOM 789 O O . ILE A 1 98 ? 13.897 -4.666 -22.607 1.00 90.12 98 ILE A O 1
ATOM 793 N N . ILE A 1 99 ? 13.290 -3.052 -21.165 1.00 87.88 99 ILE A N 1
ATOM 794 C CA . 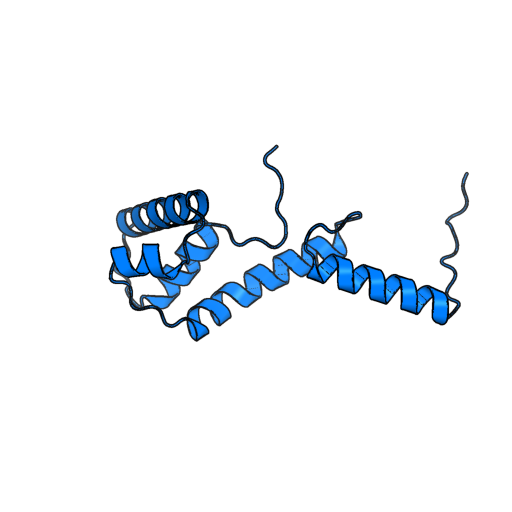ILE A 1 99 ? 13.294 -1.965 -22.151 1.00 87.88 99 ILE A CA 1
ATOM 795 C C . ILE A 1 99 ? 14.701 -1.767 -22.725 1.00 87.88 99 ILE A C 1
ATOM 797 O O . ILE A 1 99 ? 14.855 -1.691 -23.947 1.00 87.88 99 ILE A O 1
ATOM 801 N N . ARG A 1 100 ? 15.744 -1.760 -21.883 1.00 86.75 100 ARG A N 1
ATOM 802 C CA . ARG A 1 100 ? 17.144 -1.664 -22.335 1.00 86.75 100 ARG A CA 1
ATOM 803 C C . ARG A 1 100 ? 17.527 -2.819 -23.256 1.00 86.75 100 ARG A C 1
ATOM 805 O O . ARG A 1 100 ? 18.114 -2.581 -24.313 1.00 86.75 100 ARG A O 1
ATOM 812 N N . ILE A 1 101 ? 17.175 -4.053 -22.886 1.00 90.88 101 ILE A N 1
ATOM 813 C CA . ILE A 1 101 ? 17.428 -5.246 -23.710 1.00 90.88 101 ILE A CA 1
ATOM 814 C C . ILE A 1 101 ? 16.705 -5.121 -25.052 1.00 90.88 101 ILE A C 1
ATOM 816 O O . ILE A 1 101 ? 17.315 -5.334 -26.101 1.00 90.88 101 ILE A O 1
ATOM 820 N N . HIS A 1 102 ? 15.434 -4.719 -25.039 1.00 89.75 102 HIS A N 1
ATOM 821 C CA . HIS A 1 102 ? 14.651 -4.536 -26.255 1.00 89.75 102 HIS A CA 1
ATOM 822 C C . HIS A 1 102 ? 15.280 -3.490 -27.186 1.00 89.75 102 HIS A C 1
ATOM 824 O O . HIS A 1 102 ? 15.485 -3.782 -28.361 1.00 89.75 102 HIS A O 1
ATOM 830 N N . HIS A 1 103 ? 15.660 -2.312 -26.674 1.00 86.44 103 HIS A N 1
ATOM 831 C CA . HIS A 1 103 ? 16.327 -1.275 -27.473 1.00 86.44 103 HIS A CA 1
ATOM 832 C C . HIS A 1 103 ? 17.650 -1.749 -28.079 1.00 86.44 103 HIS A C 1
ATOM 834 O O . HIS A 1 103 ? 17.951 -1.431 -29.233 1.00 86.44 103 HIS A O 1
ATOM 840 N N . HIS A 1 104 ? 18.425 -2.524 -27.316 1.00 84.44 104 HIS A N 1
ATOM 841 C CA . HIS A 1 104 ? 19.663 -3.119 -27.802 1.00 84.44 104 HIS A CA 1
ATOM 842 C C . HIS A 1 104 ? 19.402 -4.097 -28.957 1.00 84.44 104 HIS A C 1
ATOM 844 O O . HIS A 1 104 ? 20.078 -4.035 -29.983 1.00 84.44 104 HIS A O 1
ATOM 850 N N . MET A 1 105 ? 18.388 -4.957 -28.822 1.00 84.19 105 MET A N 1
ATOM 851 C CA . MET A 1 105 ? 18.014 -5.932 -29.849 1.00 84.19 105 MET A CA 1
ATOM 852 C C . MET A 1 105 ? 17.383 -5.291 -31.090 1.00 84.19 105 MET A C 1
ATOM 854 O O . MET A 1 105 ? 17.599 -5.769 -32.200 1.00 84.19 105 MET A O 1
ATOM 858 N N . SER A 1 106 ? 16.620 -4.208 -30.929 1.00 83.94 106 SER A N 1
ATOM 859 C CA . SER A 1 106 ? 15.916 -3.538 -32.026 1.00 83.94 106 SER A CA 1
ATOM 860 C C . SER A 1 106 ? 16.785 -2.534 -32.796 1.00 83.94 106 SER A C 1
ATOM 862 O O . SER A 1 106 ? 16.289 -1.875 -33.707 1.00 83.94 106 SER A O 1
ATOM 864 N N . GLY A 1 107 ? 18.066 -2.374 -32.438 1.00 67.19 107 GLY A N 1
ATOM 865 C CA . GLY A 1 107 ? 19.002 -1.482 -33.133 1.00 67.19 107 GLY A CA 1
ATOM 866 C C . GLY A 1 107 ? 18.691 0.015 -32.994 1.00 67.19 107 GLY A C 1
ATOM 867 O O . GLY A 1 107 ? 19.274 0.828 -33.714 1.00 67.19 107 GLY A O 1
ATOM 868 N N . ILE A 1 108 ? 17.800 0.403 -32.074 1.00 60.81 108 ILE A N 1
ATOM 869 C CA . ILE A 1 108 ? 17.477 1.811 -31.810 1.00 60.81 108 ILE A CA 1
ATOM 870 C C . ILE A 1 108 ? 18.622 2.391 -30.975 1.00 60.81 108 ILE A C 1
ATOM 872 O O . ILE A 1 108 ? 18.606 2.349 -29.747 1.00 60.81 108 ILE A O 1
ATOM 876 N N . ARG A 1 109 ? 19.646 2.931 -31.646 1.00 54.31 109 ARG A N 1
ATOM 877 C CA . ARG A 1 109 ? 20.602 3.841 -31.009 1.00 54.31 109 ARG A CA 1
ATOM 878 C C . ARG A 1 109 ? 19.887 5.166 -30.784 1.00 54.31 109 ARG A C 1
ATOM 880 O O . ARG A 1 109 ? 19.600 5.875 -31.746 1.00 54.31 109 ARG A O 1
ATOM 887 N N . ALA A 1 110 ? 19.589 5.493 -29.529 1.00 55.06 110 ALA A N 1
ATOM 888 C CA . ALA A 1 110 ? 19.272 6.866 -29.167 1.00 55.06 110 ALA A CA 1
ATOM 889 C C . ALA A 1 110 ? 20.412 7.757 -29.685 1.00 55.06 110 ALA A C 1
ATOM 891 O O . ALA A 1 110 ? 21.582 7.509 -29.394 1.00 55.06 110 ALA A O 1
ATOM 892 N N . ILE A 1 111 ? 20.071 8.730 -30.524 1.00 52.41 111 ILE A N 1
ATOM 893 C CA . ILE A 1 111 ? 21.006 9.750 -30.987 1.00 52.41 111 ILE A CA 1
ATOM 894 C C . ILE A 1 111 ? 21.343 10.574 -29.742 1.00 52.41 111 ILE A C 1
ATOM 896 O O . ILE A 1 111 ? 20.456 11.220 -29.184 1.00 52.41 111 ILE A O 1
ATOM 900 N N . GLU A 1 112 ? 22.584 10.494 -29.261 1.00 49.09 112 GLU A N 1
ATOM 901 C CA . GLU A 1 112 ? 23.066 11.394 -28.211 1.00 49.09 112 GLU A CA 1
ATOM 902 C C . GLU A 1 112 ? 22.839 12.842 -28.679 1.00 49.09 112 GLU A C 1
ATOM 904 O O . GLU A 1 112 ? 23.216 13.177 -29.808 1.00 49.09 112 GLU A O 1
ATOM 909 N N . PRO A 1 113 ? 22.191 13.709 -27.878 1.00 54.12 113 PRO A N 1
ATOM 910 C CA . PRO A 1 113 ? 22.096 15.116 -28.233 1.00 54.12 113 PRO A CA 1
ATOM 911 C C . PRO A 1 113 ? 23.519 15.692 -28.317 1.00 54.12 113 PRO A C 1
ATOM 913 O O . PRO A 1 113 ? 24.345 15.375 -27.458 1.00 54.12 113 PRO A O 1
ATOM 916 N N . PRO A 1 114 ? 23.827 16.504 -29.344 1.00 45.22 114 PRO A N 1
ATOM 917 C CA . PRO A 1 114 ? 25.178 16.990 -29.573 1.00 45.22 114 PRO A CA 1
ATOM 918 C C . PRO A 1 114 ? 25.665 17.780 -28.360 1.00 45.22 114 PRO A C 1
ATOM 920 O O . PRO A 1 114 ? 25.039 18.753 -27.941 1.00 45.22 114 PRO A O 1
ATOM 923 N N . THR A 1 115 ? 26.794 17.348 -27.807 1.00 58.75 115 THR A N 1
ATOM 924 C CA . THR A 1 115 ? 27.539 18.076 -26.787 1.00 58.75 115 THR A CA 1
ATOM 925 C C . THR A 1 115 ? 28.097 19.347 -27.427 1.00 58.75 115 THR A C 1
ATOM 927 O O . THR A 1 115 ? 29.039 19.282 -28.217 1.00 58.75 115 THR A O 1
ATOM 930 N N . THR A 1 116 ? 27.480 20.491 -27.137 1.00 55.09 116 THR A N 1
ATOM 931 C CA . THR A 1 116 ? 28.071 21.827 -27.336 1.00 55.09 116 THR A CA 1
ATOM 932 C C . THR A 1 116 ? 28.830 22.263 -26.102 1.00 55.09 116 THR A C 1
ATOM 934 O O . THR A 1 116 ? 28.268 22.069 -24.998 1.00 55.09 116 THR A O 1
#

Sequence (116 aa):
MPPRSWGKLTDDELVEAATALTDSTATTQMWEEELRDKLTKAREHHHDIKIPFGQMRIPIDKPRLAELLWPVLLTKLQTEFAESRTPTTPVIMLIDDIIRIHHHMSGIRAIEPPTT

Radius of gyration: 19.7 Å; chains: 1; bounding box: 48×30×50 Å

Foldseek 3Di:
DPPPPQLDDALLLLLVLLVVVQPDPPCDPVNSVQLSVLVVVCVVVVHDSCVSCVVVVRDDPPVSSCVSCVVVSVVSLVCCLVPPPDRDDPVSVVVVVVVVVVCVVVVDDDDDDDDD

Organism: NCBI:txid1768010

pLDDT: mean 81.17, std 14.21, range [30.88, 93.62]

Secondary structure (DSSP, 8-state):
-----TTPPPHHHHHHHHHHHS--TT--HHHHHHHHHHHHHHHHTT--THHHHHHTTPPP-HHHHHHHHHHHHHHHHHHHHHH-SS--SHHHHHHHHHHHHHHHHTT----PPP--